Protein AF-A0A1X1BBV7-F1 (afdb_monomer)

Mean predicted aligned error: 4.96 Å

Structure (mmCIF, N/CA/C/O backbone):
data_AF-A0A1X1BBV7-F1
#
_entry.id   AF-A0A1X1BBV7-F1
#
loop_
_atom_site.group_PDB
_atom_site.id
_atom_site.type_symbol
_atom_site.label_atom_id
_atom_site.label_alt_id
_atom_site.label_comp_id
_atom_site.label_asym_id
_atom_site.label_entity_id
_atom_site.label_seq_id
_atom_site.pdbx_PDB_ins_code
_atom_site.Cartn_x
_atom_site.Cartn_y
_atom_site.Cartn_z
_atom_site.occupancy
_atom_site.B_iso_or_equiv
_atom_site.auth_seq_id
_atom_site.auth_comp_id
_atom_site.auth_asym_id
_atom_site.auth_atom_id
_atom_site.pdbx_PDB_model_num
ATOM 1 N N . MET A 1 1 ? -31.316 -3.819 10.725 1.00 51.84 1 MET A N 1
ATOM 2 C CA . MET A 1 1 ? -30.376 -4.204 11.799 1.00 51.84 1 MET A CA 1
ATOM 3 C C . MET A 1 1 ? -29.549 -2.971 12.119 1.00 51.84 1 MET A C 1
ATOM 5 O O . MET A 1 1 ? -29.104 -2.332 11.175 1.00 51.84 1 MET A O 1
ATOM 9 N N . SER A 1 2 ? -29.455 -2.563 13.385 1.00 73.12 2 SER A N 1
ATOM 10 C CA . SER A 1 2 ? -28.657 -1.401 13.797 1.00 73.12 2 SER A CA 1
ATOM 11 C C . SER A 1 2 ? -27.205 -1.825 13.987 1.00 73.12 2 SER A C 1
ATOM 13 O O . SER A 1 2 ? -26.949 -2.733 14.773 1.00 73.12 2 SER A O 1
ATOM 15 N N . THR A 1 3 ? -26.280 -1.178 13.285 1.00 85.62 3 THR A N 1
ATOM 16 C CA . THR A 1 3 ? -24.840 -1.365 13.480 1.00 85.62 3 THR A CA 1
ATOM 17 C C . THR A 1 3 ? -24.451 -0.946 14.896 1.00 85.62 3 THR A C 1
ATOM 19 O O . THR A 1 3 ? -24.786 0.161 15.322 1.00 85.62 3 THR A O 1
ATOM 22 N N . THR A 1 4 ? -23.766 -1.822 15.625 1.00 93.12 4 THR A N 1
ATOM 23 C CA . THR A 1 4 ? -23.232 -1.525 16.957 1.00 93.12 4 THR A CA 1
ATOM 24 C C . THR A 1 4 ? -21.840 -0.891 16.856 1.00 93.12 4 THR A C 1
ATOM 26 O O . THR A 1 4 ? -21.157 -1.056 15.842 1.00 93.12 4 THR A O 1
ATOM 29 N N . PRO A 1 5 ? -21.368 -0.184 17.895 1.00 91.69 5 PRO A N 1
ATOM 30 C CA . PRO A 1 5 ? -19.982 0.280 17.944 1.00 91.69 5 PRO A CA 1
ATOM 31 C C . PRO A 1 5 ? -18.956 -0.853 17.790 1.00 91.69 5 PRO A C 1
ATOM 33 O O . PRO A 1 5 ? -17.946 -0.670 17.115 1.00 91.69 5 PRO A O 1
ATOM 36 N N . ALA A 1 6 ? -19.245 -2.039 18.338 1.00 90.69 6 ALA A N 1
ATOM 37 C CA . ALA A 1 6 ? -18.406 -3.225 18.174 1.00 90.69 6 ALA A CA 1
ATOM 38 C C . ALA A 1 6 ? -18.308 -3.671 16.703 1.00 90.69 6 ALA A C 1
ATOM 40 O O . ALA A 1 6 ? -17.218 -3.990 16.231 1.00 90.69 6 ALA A O 1
ATOM 41 N N . ASP A 1 7 ? -19.415 -3.617 15.953 1.00 93.62 7 ASP A N 1
ATOM 42 C CA . ASP A 1 7 ? -19.408 -3.933 14.517 1.00 93.62 7 ASP A CA 1
ATOM 43 C C . ASP A 1 7 ? -18.544 -2.942 13.720 1.00 93.62 7 ASP A C 1
ATOM 45 O O . ASP A 1 7 ? -17.899 -3.322 12.742 1.00 93.62 7 ASP A O 1
ATOM 49 N N . LEU A 1 8 ? -18.531 -1.662 14.114 1.00 94.31 8 LEU A N 1
ATOM 50 C CA . LEU A 1 8 ? -17.697 -0.634 13.480 1.00 94.31 8 LEU A CA 1
ATOM 51 C C . LEU A 1 8 ? -16.210 -0.806 13.823 1.00 94.31 8 LEU A C 1
ATOM 53 O O . LEU A 1 8 ? -15.364 -0.643 12.944 1.00 94.31 8 LEU A O 1
ATOM 57 N N . ASP A 1 9 ? -15.881 -1.169 15.065 1.00 92.94 9 ASP A N 1
ATOM 58 C CA . ASP A 1 9 ? -14.501 -1.463 15.470 1.00 92.94 9 ASP A CA 1
ATOM 59 C C . ASP A 1 9 ? -13.940 -2.678 14.719 1.00 92.94 9 ASP A C 1
ATOM 61 O O . ASP A 1 9 ? -12.820 -2.644 14.206 1.00 92.94 9 ASP A O 1
ATOM 65 N N . GLN A 1 10 ? -14.758 -3.721 14.551 1.00 93.50 10 GLN A N 1
ATOM 66 C CA . GLN A 1 10 ? -14.389 -4.891 13.759 1.00 93.50 10 GLN A CA 1
ATOM 67 C C . GLN A 1 10 ? -14.161 -4.539 12.280 1.00 93.50 10 GLN A C 1
ATOM 69 O O . GLN 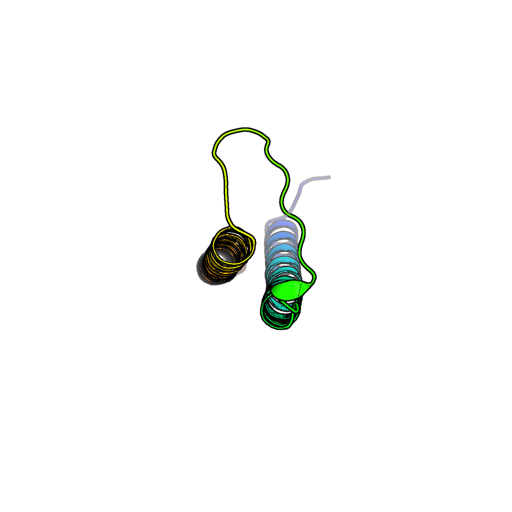A 1 10 ? -13.224 -5.050 11.663 1.00 93.50 10 GLN A O 1
ATOM 74 N N . GLN A 1 11 ? -14.975 -3.646 11.706 1.00 95.19 11 GLN A N 1
ATOM 75 C CA . GLN A 1 11 ? -14.750 -3.147 10.345 1.00 95.19 11 GLN A CA 1
ATOM 76 C C . GLN A 1 11 ? -13.420 -2.396 10.229 1.00 95.19 11 GLN A C 1
ATOM 78 O O . GLN A 1 11 ? -12.682 -2.610 9.267 1.00 95.19 11 GLN A O 1
ATOM 83 N N . LEU A 1 12 ? -13.073 -1.563 11.215 1.00 94.38 12 LEU A N 1
ATOM 84 C CA . LEU A 1 12 ? -11.783 -0.874 11.242 1.00 94.38 12 LEU A CA 1
ATOM 85 C C . LEU A 1 12 ? -10.612 -1.863 11.345 1.00 94.38 12 LEU A C 1
ATOM 87 O O . LEU A 1 12 ? -9.625 -1.713 10.626 1.00 94.38 12 LEU A O 1
ATOM 91 N N . ALA A 1 13 ? -10.732 -2.903 12.174 1.00 94.38 13 ALA A N 1
ATOM 92 C CA . ALA A 1 13 ? -9.726 -3.959 12.273 1.00 94.38 13 ALA A CA 1
ATOM 93 C C . ALA A 1 13 ? -9.505 -4.674 10.926 1.00 94.38 13 ALA A C 1
ATOM 95 O O . ALA A 1 13 ? -8.363 -4.871 10.513 1.00 94.38 13 ALA A O 1
ATOM 96 N N . ALA A 1 14 ? -10.586 -4.987 10.204 1.00 96.06 14 ALA A N 1
ATOM 97 C CA . ALA A 1 14 ? -10.508 -5.606 8.881 1.00 96.06 14 ALA A CA 1
ATOM 98 C C . ALA A 1 14 ? -9.837 -4.689 7.841 1.00 96.06 14 ALA A C 1
ATOM 100 O O . ALA A 1 14 ? -9.036 -5.151 7.029 1.00 96.06 14 ALA A O 1
ATOM 101 N N . ILE A 1 15 ? -10.112 -3.381 7.880 1.00 96.12 15 ILE A N 1
ATOM 102 C CA . ILE A 1 15 ? -9.440 -2.402 7.009 1.00 96.12 15 ILE A CA 1
ATOM 103 C C . ILE A 1 15 ? -7.929 -2.385 7.280 1.00 96.12 15 ILE A C 1
ATOM 105 O O . ILE A 1 15 ? -7.138 -2.354 6.339 1.00 96.12 15 ILE A O 1
ATOM 109 N N . ARG A 1 16 ? -7.504 -2.447 8.546 1.00 95.38 16 ARG A N 1
ATOM 110 C CA . ARG A 1 16 ? -6.075 -2.483 8.909 1.00 95.38 16 ARG A CA 1
ATOM 111 C C . ARG A 1 16 ? -5.364 -3.740 8.420 1.00 95.38 16 ARG A C 1
ATOM 113 O O . ARG A 1 16 ? -4.232 -3.668 7.938 1.00 95.38 16 ARG A O 1
ATOM 120 N N . GLU A 1 17 ? -6.032 -4.885 8.506 1.00 96.50 17 GLU A N 1
ATOM 121 C CA . GLU A 1 17 ? -5.519 -6.133 7.941 1.00 96.50 17 GLU A CA 1
ATOM 122 C C . GLU A 1 17 ? -5.319 -6.000 6.424 1.00 96.50 17 GLU A C 1
ATOM 124 O O . GLU A 1 17 ? -4.236 -6.286 5.913 1.00 96.50 17 GLU A O 1
ATOM 129 N N . GLN A 1 18 ? -6.301 -5.441 5.713 1.00 96.81 18 GLN A N 1
ATOM 130 C CA . GLN A 1 18 ? -6.189 -5.183 4.275 1.00 96.81 18 GLN A CA 1
ATOM 131 C C . GLN A 1 18 ? -5.055 -4.207 3.937 1.00 96.81 18 GLN A C 1
ATOM 133 O O . GLN A 1 18 ? -4.303 -4.458 2.998 1.00 96.81 18 GLN A O 1
ATOM 138 N N . LEU A 1 19 ? -4.881 -3.124 4.703 1.00 96.19 19 LEU A N 1
ATOM 139 C CA . LEU A 1 19 ? -3.763 -2.188 4.517 1.00 96.19 19 LEU A CA 1
ATOM 140 C C . LEU A 1 19 ? -2.409 -2.890 4.664 1.00 96.19 19 LEU A C 1
ATOM 142 O O . LEU A 1 19 ? -1.493 -2.642 3.877 1.00 96.19 19 LEU A O 1
ATOM 146 N N . THR A 1 20 ? -2.295 -3.797 5.635 1.00 95.25 20 THR A N 1
ATOM 147 C CA . THR A 1 20 ? -1.081 -4.590 5.854 1.00 95.25 20 THR A CA 1
ATOM 148 C C . THR A 1 20 ? -0.789 -5.501 4.664 1.00 95.25 20 THR A C 1
ATOM 150 O O . THR A 1 20 ? 0.341 -5.516 4.169 1.00 95.25 20 THR A O 1
ATOM 153 N N . GLU A 1 21 ? -1.794 -6.220 4.167 1.00 97.50 21 GLU A N 1
ATOM 154 C CA . GLU A 1 21 ? -1.641 -7.118 3.019 1.00 97.50 21 GLU A CA 1
ATOM 155 C C . GLU A 1 21 ? -1.304 -6.356 1.731 1.00 97.50 21 GLU A C 1
ATOM 157 O O . GLU A 1 21 ? -0.357 -6.711 1.026 1.00 97.50 21 GLU A O 1
ATOM 162 N N . VAL A 1 22 ? -1.988 -5.240 1.462 1.00 97.94 22 VAL A N 1
ATOM 163 C CA . VAL A 1 22 ? -1.687 -4.379 0.306 1.00 97.94 22 VAL A CA 1
ATOM 164 C C . VAL A 1 22 ? -0.267 -3.821 0.400 1.00 97.94 22 VAL A C 1
ATOM 166 O O . VAL A 1 22 ? 0.448 -3.789 -0.602 1.00 97.94 22 VAL A O 1
ATOM 169 N N . ARG A 1 23 ? 0.190 -3.429 1.595 1.00 97.62 23 ARG A N 1
ATOM 170 C CA . ARG A 1 23 ? 1.559 -2.936 1.793 1.00 97.62 23 ARG A CA 1
ATOM 171 C C . ARG A 1 23 ? 2.602 -4.016 1.520 1.00 97.62 23 ARG A C 1
ATOM 173 O O . ARG A 1 23 ? 3.617 -3.718 0.894 1.00 97.62 23 ARG A O 1
ATOM 180 N N . ARG A 1 24 ? 2.366 -5.259 1.953 1.00 97.81 24 ARG A N 1
ATOM 181 C CA . ARG A 1 24 ? 3.251 -6.398 1.646 1.00 97.81 24 ARG A CA 1
ATOM 182 C C . ARG A 1 24 ? 3.335 -6.633 0.141 1.00 97.81 24 ARG A C 1
ATOM 184 O O . ARG A 1 24 ? 4.439 -6.647 -0.400 1.00 97.81 24 ARG A O 1
ATOM 191 N N . ALA A 1 25 ? 2.187 -6.699 -0.533 1.00 98.12 25 ALA A N 1
ATOM 192 C CA . ALA A 1 25 ? 2.124 -6.861 -1.983 1.00 98.12 25 ALA A CA 1
ATOM 193 C C . ALA A 1 25 ? 2.835 -5.715 -2.729 1.00 98.12 25 ALA A C 1
ATOM 195 O O . ALA A 1 25 ? 3.566 -5.954 -3.687 1.00 98.12 25 ALA A O 1
ATOM 196 N N . ALA A 1 26 ? 2.691 -4.468 -2.267 1.00 97.81 26 ALA A N 1
ATOM 197 C CA . ALA A 1 26 ? 3.368 -3.313 -2.856 1.00 97.81 26 ALA A C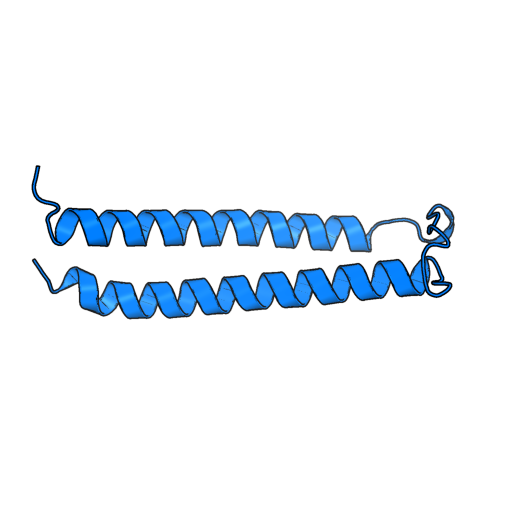A 1
ATOM 198 C C . ALA A 1 26 ? 4.899 -3.366 -2.689 1.00 97.81 26 ALA A C 1
ATOM 200 O O . ALA A 1 26 ? 5.632 -2.994 -3.607 1.00 97.81 26 ALA A O 1
ATOM 201 N N . ILE A 1 27 ? 5.398 -3.853 -1.547 1.00 98.25 27 ILE A N 1
ATOM 202 C CA . ILE A 1 27 ? 6.838 -4.050 -1.310 1.00 98.25 27 ILE A CA 1
ATOM 203 C C . ILE A 1 27 ? 7.403 -5.114 -2.256 1.00 98.25 27 ILE A C 1
ATOM 205 O O . ILE A 1 27 ? 8.477 -4.919 -2.831 1.00 98.25 27 ILE A O 1
ATOM 209 N N . GLU A 1 28 ? 6.691 -6.227 -2.430 1.00 98.00 28 GLU A N 1
ATOM 210 C CA . GLU A 1 28 ? 7.075 -7.278 -3.378 1.00 98.00 28 GLU A CA 1
ATOM 211 C C . GLU A 1 28 ? 7.089 -6.744 -4.813 1.00 98.00 28 GLU A C 1
ATOM 213 O O . GLU A 1 28 ? 8.089 -6.896 -5.514 1.00 98.00 28 GLU A O 1
ATOM 218 N N . LEU A 1 29 ? 6.051 -6.001 -5.201 1.00 97.69 29 LEU A N 1
ATOM 219 C CA . LEU A 1 29 ? 5.965 -5.358 -6.507 1.00 97.69 29 LEU A CA 1
ATOM 220 C C . LEU A 1 29 ? 7.134 -4.388 -6.754 1.00 97.69 29 LEU A C 1
ATOM 222 O O . LEU A 1 29 ? 7.789 -4.466 -7.791 1.00 97.69 29 LEU A O 1
ATOM 226 N N . SER A 1 30 ? 7.451 -3.516 -5.790 1.00 97.56 30 SER A N 1
ATOM 227 C CA . SER A 1 30 ? 8.606 -2.601 -5.858 1.00 97.56 30 SER A CA 1
ATOM 228 C C . SER A 1 30 ? 9.922 -3.359 -6.045 1.00 97.56 30 SER A C 1
ATOM 230 O O . SER A 1 30 ? 10.765 -2.989 -6.869 1.00 97.56 30 SER A O 1
ATOM 232 N N . ARG A 1 31 ? 10.093 -4.477 -5.332 1.00 97.50 31 ARG A N 1
ATOM 233 C CA . ARG A 1 31 ? 11.270 -5.339 -5.467 1.00 97.50 31 ARG A CA 1
ATOM 234 C C . ARG A 1 31 ? 11.382 -5.948 -6.863 1.00 97.50 31 ARG A C 1
ATOM 236 O O . ARG A 1 31 ? 12.494 -6.037 -7.382 1.00 97.50 31 ARG A O 1
ATOM 243 N N . ASP A 1 32 ? 10.270 -6.359 -7.454 1.00 97.81 32 ASP A N 1
ATOM 244 C CA . ASP A 1 32 ? 10.257 -6.973 -8.778 1.00 97.81 32 ASP A CA 1
ATOM 245 C C . ASP A 1 32 ? 10.499 -5.952 -9.892 1.00 97.81 32 ASP A C 1
ATOM 247 O O . ASP A 1 32 ? 11.314 -6.218 -10.776 1.00 97.81 32 ASP A O 1
ATOM 251 N N . TYR A 1 33 ? 9.937 -4.741 -9.792 1.00 95.81 33 TYR A N 1
ATOM 252 C CA . TYR A 1 33 ? 10.271 -3.642 -10.706 1.00 95.81 33 TYR A CA 1
ATOM 253 C C . TYR A 1 33 ? 11.769 -3.328 -10.694 1.00 95.81 33 TYR A C 1
ATOM 255 O O . TYR A 1 33 ? 12.401 -3.271 -11.748 1.00 95.81 33 TYR A O 1
ATOM 263 N N . ARG A 1 34 ? 12.385 -3.220 -9.513 1.00 95.69 34 ARG A N 1
ATOM 264 C CA . ARG A 1 34 ? 13.828 -2.935 -9.383 1.00 95.69 34 ARG A CA 1
ATOM 265 C C . ARG A 1 34 ? 14.741 -4.014 -9.975 1.00 95.69 34 ARG A C 1
ATOM 267 O O . ARG A 1 34 ? 15.926 -3.761 -10.174 1.00 95.69 34 ARG A O 1
ATOM 274 N N . ARG A 1 35 ? 14.221 -5.214 -10.242 1.00 96.75 35 ARG A N 1
ATOM 275 C CA . ARG A 1 35 ? 14.962 -6.320 -10.871 1.00 96.75 35 ARG A CA 1
ATOM 276 C C . ARG A 1 35 ? 14.826 -6.354 -12.389 1.00 96.75 35 ARG A C 1
ATOM 278 O O . ARG A 1 35 ? 15.497 -7.171 -13.020 1.00 96.75 35 ARG A O 1
ATOM 285 N N . LEU A 1 36 ? 13.967 -5.520 -12.974 1.00 95.94 36 LEU A N 1
ATOM 286 C CA . LEU A 1 36 ? 13.739 -5.537 -14.411 1.00 95.94 36 LEU A CA 1
ATOM 287 C C . LEU A 1 36 ? 15.017 -5.154 -15.179 1.00 95.94 36 LEU A C 1
ATOM 289 O O . LEU A 1 36 ? 15.651 -4.139 -14.875 1.00 95.94 36 LEU A O 1
ATOM 293 N N . PRO A 1 37 ? 15.409 -5.936 -16.200 1.00 92.75 37 PRO A N 1
ATOM 294 C CA . PRO A 1 37 ? 16.574 -5.621 -17.013 1.00 92.75 37 PRO A CA 1
ATOM 295 C C . PRO A 1 37 ? 16.264 -4.439 -17.940 1.00 92.75 37 PRO A C 1
ATOM 297 O O . PRO A 1 37 ? 15.602 -4.610 -18.960 1.00 92.75 37 PRO A O 1
ATOM 300 N N . ILE A 1 38 ? 16.791 -3.249 -17.621 1.00 89.88 38 ILE A N 1
ATOM 301 C CA . ILE A 1 38 ? 16.529 -1.989 -18.354 1.00 89.88 38 ILE A CA 1
ATOM 302 C C . ILE A 1 38 ? 16.711 -2.139 -19.872 1.00 89.88 38 ILE A C 1
ATOM 304 O O . ILE A 1 38 ? 15.915 -1.612 -20.641 1.00 89.88 38 ILE A O 1
ATOM 308 N N . GLY A 1 39 ? 17.722 -2.894 -20.316 1.00 86.81 39 GLY A N 1
ATOM 309 C CA . GLY A 1 39 ? 17.997 -3.113 -21.741 1.00 86.81 39 GLY A CA 1
ATOM 310 C C . GLY A 1 39 ? 16.933 -3.918 -22.502 1.00 86.81 39 GLY A C 1
ATOM 311 O O . GLY A 1 39 ? 17.008 -3.999 -23.722 1.00 86.81 39 GLY A O 1
ATOM 312 N N . GLN A 1 40 ? 15.964 -4.518 -21.806 1.00 90.19 40 GLN A N 1
ATOM 313 C CA . GLN A 1 40 ? 14.840 -5.254 -22.398 1.00 90.19 40 GLN A CA 1
ATOM 314 C C . GLN A 1 40 ? 13.518 -4.482 -22.288 1.00 90.19 40 GLN A C 1
ATOM 316 O O . GLN A 1 40 ? 12.482 -4.969 -22.737 1.00 90.19 40 GLN A O 1
ATOM 321 N N . LEU A 1 41 ? 13.535 -3.299 -21.672 1.00 88.50 41 LEU A N 1
ATOM 322 C CA . LEU A 1 41 ? 12.340 -2.499 -21.464 1.00 88.50 41 LEU A CA 1
ATOM 323 C C . LEU A 1 41 ? 12.051 -1.644 -22.698 1.00 88.50 41 LEU A C 1
ATOM 325 O O . LEU A 1 41 ? 12.878 -0.842 -23.132 1.00 88.50 41 LEU A O 1
ATOM 329 N N . GLY A 1 42 ? 10.844 -1.803 -23.232 1.00 85.69 42 GLY A N 1
ATOM 330 C CA . GLY A 1 42 ? 10.233 -0.834 -24.129 1.00 85.69 42 GLY A CA 1
ATOM 331 C C . GLY A 1 42 ? 9.457 0.200 -23.321 1.00 85.69 42 GLY A C 1
ATOM 332 O O . GLY A 1 42 ? 8.865 -0.121 -22.293 1.00 85.69 42 GLY A O 1
ATOM 333 N N . VAL A 1 43 ? 9.452 1.434 -23.801 1.00 85.12 43 VAL A N 1
ATOM 334 C CA . VAL A 1 43 ? 8.571 2.503 -23.323 1.00 85.12 43 VAL A CA 1
ATOM 335 C C . VAL A 1 43 ? 7.759 2.981 -24.511 1.00 85.12 43 VAL A C 1
ATOM 337 O O . VAL A 1 43 ? 8.274 3.022 -25.632 1.00 85.12 43 VAL A O 1
ATOM 340 N N . ASP A 1 44 ? 6.481 3.267 -24.289 1.00 82.94 44 ASP A N 1
ATOM 341 C CA . ASP A 1 44 ? 5.680 3.895 -25.329 1.00 82.94 44 ASP A CA 1
ATOM 342 C C . ASP A 1 44 ? 6.149 5.341 -25.568 1.00 82.94 44 ASP A C 1
ATOM 344 O O . ASP A 1 44 ? 6.958 5.901 -24.826 1.00 82.94 44 ASP A O 1
ATOM 348 N N . THR A 1 45 ? 5.683 5.923 -26.668 1.00 75.56 45 THR A N 1
ATOM 349 C CA . THR A 1 45 ? 5.986 7.307 -27.043 1.00 75.56 45 THR A CA 1
ATOM 350 C C . THR A 1 45 ? 4.767 8.212 -26.865 1.00 75.56 45 THR A C 1
ATOM 352 O O . THR A 1 45 ? 4.628 9.195 -27.595 1.00 75.56 45 THR 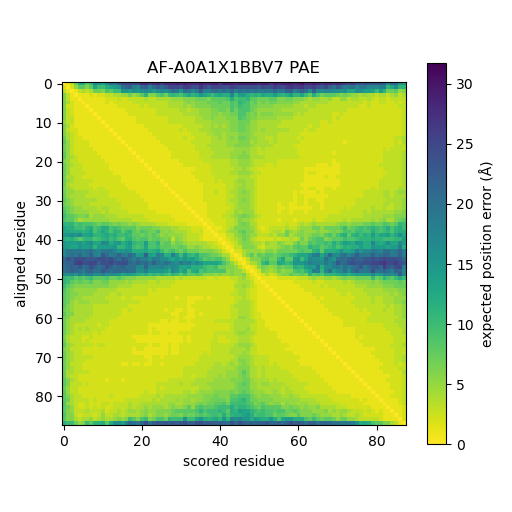A O 1
ATOM 355 N N . LEU A 1 46 ? 3.820 7.847 -25.993 1.00 77.44 46 LEU A N 1
ATOM 356 C CA . LEU A 1 46 ? 2.630 8.656 -25.750 1.00 77.44 46 LEU A CA 1
ATOM 357 C C . LEU A 1 46 ? 2.978 9.796 -24.788 1.00 77.44 46 LEU A C 1
ATOM 359 O O . LEU A 1 46 ? 3.382 9.572 -23.652 1.00 77.44 46 LEU A O 1
ATOM 363 N N . GLY A 1 47 ? 2.782 11.035 -25.239 1.00 74.38 47 GLY A N 1
ATOM 364 C CA . GLY A 1 47 ? 3.167 12.221 -24.474 1.00 74.38 47 GLY A CA 1
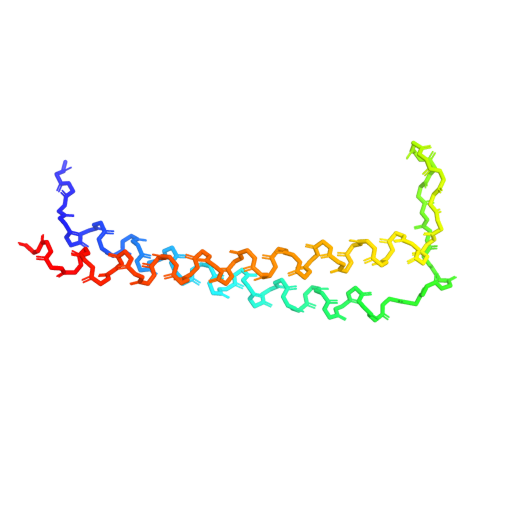ATOM 365 C C . GLY A 1 47 ? 4.649 12.550 -24.645 1.00 74.38 47 GLY A C 1
ATOM 366 O O . GLY A 1 47 ? 5.141 12.600 -25.774 1.00 74.38 47 GLY A O 1
ATOM 367 N N . ASP A 1 48 ? 5.344 12.810 -23.538 1.00 72.75 48 ASP A N 1
ATOM 368 C CA . ASP A 1 48 ? 6.759 13.179 -23.562 1.00 72.75 48 ASP A CA 1
ATOM 369 C C . ASP A 1 48 ? 7.659 11.939 -23.691 1.00 72.75 48 ASP A C 1
ATOM 371 O O . ASP A 1 48 ? 7.459 10.959 -22.968 1.00 72.75 48 ASP A O 1
ATOM 375 N N . PRO A 1 49 ? 8.684 11.963 -24.566 1.00 75.69 49 PRO A N 1
ATOM 376 C CA . PRO A 1 49 ? 9.620 10.856 -24.692 1.00 75.69 49 PRO A CA 1
ATOM 377 C C . PRO A 1 49 ? 10.317 10.561 -23.361 1.00 75.69 49 PRO A C 1
ATOM 379 O O . PRO A 1 49 ? 11.094 11.370 -22.851 1.00 75.69 49 PRO A O 1
ATOM 382 N N . LEU A 1 50 ? 10.078 9.368 -22.823 1.00 85.44 50 LEU A N 1
ATOM 383 C CA . LEU A 1 50 ? 10.787 8.841 -21.664 1.00 85.44 50 LEU A CA 1
ATOM 384 C C . LEU A 1 50 ? 11.824 7.823 -22.122 1.00 85.44 50 LEU A C 1
ATOM 386 O O . LEU A 1 50 ? 11.631 7.110 -23.101 1.00 85.44 50 LEU A O 1
ATOM 390 N N . THR A 1 51 ? 12.938 7.730 -21.401 1.00 90.31 51 THR A N 1
ATOM 391 C CA . THR A 1 51 ? 13.825 6.573 -21.540 1.00 90.31 51 THR A CA 1
ATOM 392 C C . THR A 1 51 ? 13.318 5.445 -20.638 1.00 90.31 51 THR A C 1
ATOM 394 O O . THR A 1 51 ? 12.730 5.722 -19.587 1.00 90.31 51 THR A O 1
ATOM 397 N N . PRO A 1 52 ? 13.603 4.171 -20.960 1.00 91.44 52 PRO A N 1
ATOM 398 C CA . PRO A 1 52 ? 13.255 3.062 -20.074 1.00 91.44 52 PRO A CA 1
ATOM 399 C C . PRO A 1 52 ? 13.830 3.191 -18.661 1.00 91.44 52 PRO A C 1
ATOM 401 O O . PRO A 1 52 ? 13.183 2.802 -17.694 1.00 91.44 52 PRO A O 1
ATOM 404 N N . SER A 1 53 ? 15.017 3.789 -18.520 1.00 91.88 53 SER A N 1
ATOM 405 C CA . SER A 1 53 ? 15.618 4.064 -17.213 1.00 91.88 53 SER A CA 1
ATOM 406 C C . SER A 1 53 ? 14.828 5.091 -16.400 1.00 91.88 53 SER A C 1
ATOM 408 O O . SER A 1 53 ? 14.605 4.872 -15.213 1.00 91.88 53 SER A O 1
ATOM 410 N N . VAL A 1 54 ? 14.377 6.186 -17.022 1.00 92.75 54 VAL A N 1
ATOM 411 C CA . VAL A 1 54 ? 13.585 7.221 -16.340 1.00 92.75 54 VAL A CA 1
ATOM 412 C C . VAL A 1 54 ? 12.198 6.684 -15.996 1.00 92.75 54 VAL A C 1
ATOM 414 O O . VAL A 1 54 ? 11.744 6.864 -14.871 1.00 92.75 54 VAL A O 1
ATOM 417 N N . ALA A 1 55 ? 11.550 5.966 -16.917 1.00 93.19 55 ALA A N 1
ATOM 418 C CA . ALA A 1 55 ? 10.252 5.347 -16.658 1.00 93.19 55 ALA A CA 1
ATOM 419 C C . ALA A 1 55 ? 10.321 4.349 -15.490 1.00 93.19 55 ALA A C 1
ATOM 421 O O . ALA A 1 55 ? 9.480 4.392 -14.592 1.00 93.19 55 ALA A O 1
ATOM 422 N N . LEU A 1 56 ? 11.354 3.498 -15.457 1.00 95.00 56 LEU A N 1
ATOM 423 C CA . LEU A 1 56 ? 11.553 2.551 -14.362 1.00 95.00 56 LEU A CA 1
ATOM 424 C C . LEU A 1 56 ? 11.846 3.253 -13.029 1.00 95.00 56 LEU A C 1
ATOM 426 O O . LEU A 1 56 ? 11.294 2.852 -12.006 1.00 95.00 56 LEU A O 1
ATOM 430 N N . SER A 1 57 ? 12.680 4.299 -13.039 1.00 94.75 57 SER A N 1
ATOM 431 C CA . SER A 1 57 ? 12.965 5.105 -11.844 1.00 94.75 57 SER A CA 1
ATOM 432 C C . SER A 1 57 ? 11.684 5.717 -11.284 1.00 94.75 57 SER A C 1
ATOM 434 O O . SER A 1 57 ? 11.359 5.490 -1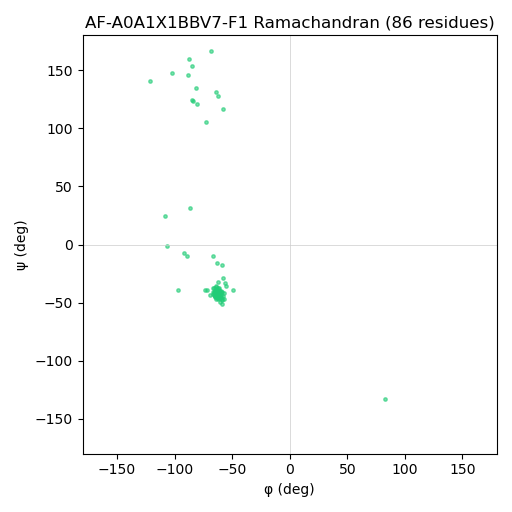0.124 1.00 94.75 57 SER A O 1
ATOM 436 N N . ASN A 1 58 ? 10.899 6.390 -12.129 1.00 94.62 58 ASN A N 1
ATOM 437 C CA . ASN A 1 58 ? 9.651 7.032 -11.721 1.00 94.62 58 ASN A CA 1
ATOM 438 C C . ASN A 1 58 ? 8.623 6.018 -11.197 1.00 94.62 58 ASN A C 1
ATOM 440 O O . ASN A 1 58 ? 7.903 6.305 -10.242 1.00 94.62 58 ASN A O 1
ATOM 444 N N . ALA A 1 59 ? 8.553 4.823 -11.796 1.00 95.19 59 ALA A N 1
ATOM 445 C CA . ALA A 1 59 ? 7.704 3.746 -11.297 1.00 95.19 59 ALA A CA 1
ATOM 446 C C . ALA A 1 59 ? 8.137 3.284 -9.895 1.00 95.19 59 ALA A C 1
ATOM 448 O O . ALA A 1 59 ? 7.290 3.096 -9.023 1.00 95.19 59 ALA A O 1
ATOM 449 N N . CYS A 1 60 ? 9.445 3.142 -9.656 1.00 96.88 60 CYS A N 1
ATOM 450 C CA . CYS A 1 60 ? 9.976 2.785 -8.339 1.00 96.88 60 CYS A CA 1
ATOM 451 C C . CYS A 1 60 ? 9.694 3.876 -7.298 1.00 96.88 60 CYS A C 1
ATOM 453 O O . CYS A 1 60 ? 9.216 3.553 -6.213 1.00 96.88 60 CYS A O 1
ATOM 455 N N . ASP A 1 61 ? 9.915 5.145 -7.644 1.00 97.69 61 ASP A N 1
ATOM 456 C CA . ASP A 1 61 ? 9.642 6.285 -6.761 1.00 97.69 61 ASP A CA 1
ATOM 457 C C . ASP A 1 61 ? 8.146 6.373 -6.413 1.00 97.69 61 ASP A C 1
ATOM 459 O O . ASP A 1 61 ? 7.771 6.579 -5.256 1.00 97.69 61 ASP A O 1
ATOM 463 N N . GLY A 1 62 ? 7.271 6.147 -7.398 1.00 98.00 62 GLY A N 1
ATOM 464 C CA . GLY A 1 62 ? 5.825 6.076 -7.189 1.00 98.00 62 GLY A CA 1
ATOM 465 C C . GLY A 1 62 ? 5.415 4.934 -6.256 1.00 98.00 62 GLY A C 1
ATOM 466 O O . GLY A 1 62 ? 4.576 5.130 -5.375 1.00 98.00 62 GLY A O 1
ATOM 467 N N . LEU A 1 63 ? 6.032 3.755 -6.398 1.00 98.25 63 LEU A N 1
ATOM 468 C CA . LEU A 1 63 ? 5.795 2.616 -5.507 1.00 98.25 63 LEU A CA 1
ATOM 469 C C . LEU A 1 63 ? 6.294 2.886 -4.084 1.00 98.25 63 LEU A C 1
ATOM 471 O O . LEU A 1 63 ? 5.589 2.559 -3.132 1.00 98.25 63 LEU A O 1
ATOM 475 N N . ASP A 1 64 ? 7.456 3.518 -3.918 1.00 97.94 64 ASP A N 1
ATOM 476 C CA . ASP A 1 64 ? 7.961 3.911 -2.599 1.00 97.94 64 ASP A CA 1
ATOM 477 C C . ASP A 1 64 ? 7.027 4.929 -1.924 1.00 97.94 64 ASP A C 1
ATOM 479 O O . ASP A 1 64 ? 6.695 4.784 -0.743 1.00 97.94 64 ASP A O 1
ATOM 483 N N . GLY A 1 65 ? 6.529 5.910 -2.685 1.00 98.25 65 GLY A N 1
ATOM 484 C CA . GLY A 1 65 ? 5.520 6.861 -2.216 1.00 98.25 65 GLY A CA 1
ATOM 485 C C . GLY A 1 65 ? 4.217 6.177 -1.791 1.00 98.25 65 GLY A C 1
ATOM 486 O O . GLY A 1 65 ? 3.683 6.470 -0.719 1.00 98.25 65 GLY A O 1
ATOM 487 N N . PHE A 1 66 ? 3.732 5.216 -2.580 1.00 98.25 66 PHE A N 1
ATOM 488 C CA . PHE A 1 66 ? 2.543 4.428 -2.252 1.00 98.25 66 PHE A CA 1
ATOM 489 C C . PHE A 1 66 ? 2.731 3.585 -0.980 1.00 98.25 66 PHE A C 1
ATOM 491 O O . PHE A 1 66 ? 1.879 3.614 -0.093 1.00 98.25 66 PHE A O 1
ATOM 498 N N . ILE A 1 67 ? 3.869 2.896 -0.837 1.00 98.31 67 ILE A N 1
ATOM 499 C CA . ILE A 1 67 ? 4.216 2.126 0.370 1.00 98.31 67 ILE A CA 1
ATOM 500 C C . ILE A 1 67 ? 4.259 3.035 1.606 1.00 98.31 67 ILE A C 1
ATOM 502 O O . ILE A 1 67 ? 3.778 2.644 2.674 1.00 98.31 67 ILE A O 1
ATOM 506 N N . GLY A 1 68 ? 4.813 4.243 1.469 1.00 97.81 68 GLY A N 1
ATOM 507 C CA . GLY A 1 68 ? 4.819 5.253 2.526 1.00 97.81 68 GLY A CA 1
ATOM 508 C C . GLY A 1 68 ? 3.410 5.703 2.916 1.00 97.81 68 GLY A C 1
ATOM 509 O O . GLY A 1 68 ? 3.082 5.739 4.101 1.00 97.81 68 GLY A O 1
ATOM 510 N N . ALA A 1 69 ? 2.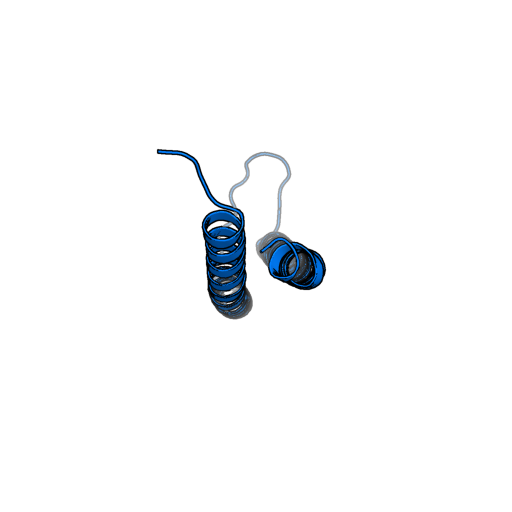546 5.974 1.935 1.00 98.31 69 ALA A N 1
ATOM 511 C CA . ALA A 1 69 ? 1.156 6.357 2.180 1.00 98.31 69 ALA A CA 1
ATOM 512 C C . ALA A 1 69 ? 0.360 5.2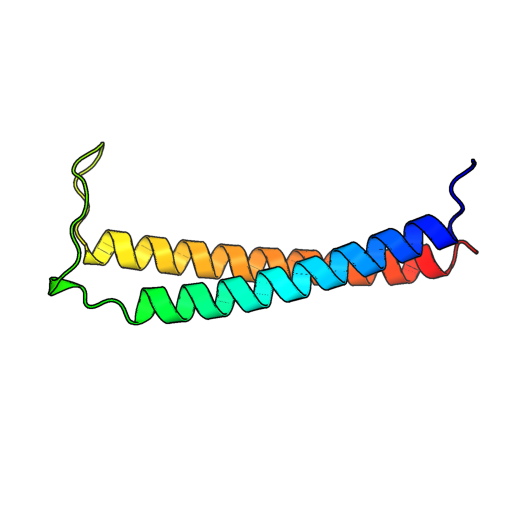57 2.904 1.00 98.31 69 ALA A C 1
ATOM 514 O O . ALA A 1 69 ? -0.408 5.559 3.817 1.00 98.31 69 ALA A O 1
ATOM 515 N N . LEU A 1 70 ? 0.577 3.984 2.556 1.00 97.75 70 LEU A N 1
ATOM 516 C CA . LEU A 1 70 ? -0.043 2.851 3.252 1.00 97.75 70 LEU A CA 1
ATOM 517 C C . LEU A 1 70 ? 0.408 2.746 4.713 1.00 97.75 70 LEU A C 1
ATOM 519 O O . LEU A 1 70 ? -0.408 2.439 5.578 1.00 97.75 70 LEU A O 1
ATOM 523 N N . ALA A 1 71 ? 1.685 3.017 4.997 1.00 96.38 71 ALA A N 1
ATOM 524 C CA . ALA A 1 71 ? 2.185 3.042 6.371 1.00 96.38 71 ALA A CA 1
ATOM 525 C C . ALA A 1 71 ? 1.513 4.156 7.191 1.00 96.38 71 ALA A C 1
ATOM 527 O O . ALA A 1 71 ? 1.015 3.895 8.281 1.00 96.38 71 ALA A O 1
ATOM 528 N N . LEU A 1 72 ? 1.404 5.365 6.628 1.00 97.69 72 LEU A N 1
ATOM 529 C CA . LEU A 1 72 ? 0.698 6.478 7.276 1.00 97.69 72 LEU A CA 1
ATOM 530 C C . LEU A 1 72 ? -0.790 6.169 7.510 1.00 97.69 72 LEU A C 1
ATOM 532 O O . LEU A 1 72 ? -1.350 6.565 8.532 1.00 97.69 72 LEU A O 1
ATOM 536 N N . ALA A 1 73 ? -1.433 5.465 6.575 1.00 97.44 73 ALA A N 1
ATOM 537 C CA . ALA A 1 73 ? -2.825 5.052 6.713 1.00 97.44 73 ALA A CA 1
ATOM 538 C C . ALA A 1 73 ? -3.022 4.030 7.848 1.00 97.44 73 ALA A C 1
ATOM 540 O O . ALA A 1 73 ? -3.968 4.178 8.622 1.00 97.44 73 ALA A O 1
ATOM 541 N N . ASP A 1 74 ? -2.139 3.031 7.984 1.00 95.75 74 ASP A N 1
ATOM 542 C CA . ASP A 1 74 ? -2.202 2.075 9.102 1.00 95.75 74 ASP A CA 1
ATOM 543 C C . ASP A 1 74 ? -1.931 2.755 10.451 1.00 95.75 74 ASP A C 1
ATOM 545 O O . ASP A 1 74 ? -2.662 2.512 11.413 1.00 95.75 74 ASP A O 1
ATOM 549 N N . ASP A 1 75 ? -0.968 3.680 10.515 1.00 96.12 75 ASP A N 1
ATOM 550 C CA . ASP A 1 75 ? -0.702 4.469 11.724 1.00 96.12 75 ASP A CA 1
ATOM 551 C C . ASP A 1 75 ? -1.945 5.272 12.148 1.00 96.12 75 ASP A C 1
ATOM 553 O O . ASP A 1 75 ? -2.365 5.232 13.310 1.00 96.12 75 ASP A O 1
ATOM 557 N N . ALA A 1 76 ? -2.591 5.958 11.200 1.00 96.75 76 ALA A N 1
ATOM 558 C CA . ALA A 1 76 ? -3.822 6.703 11.457 1.00 96.75 76 ALA A CA 1
ATOM 559 C C . ALA A 1 76 ? -4.978 5.784 11.893 1.00 96.75 76 ALA A C 1
ATOM 561 O O . ALA A 1 76 ? -5.715 6.113 12.828 1.00 96.75 76 ALA A O 1
ATOM 562 N N . ALA A 1 77 ? -5.120 4.615 11.263 1.00 94.31 77 ALA A N 1
ATOM 563 C CA . ALA A 1 77 ? -6.133 3.627 11.620 1.00 94.31 77 ALA A CA 1
ATOM 564 C C . ALA A 1 77 ? -5.890 3.024 13.016 1.00 94.31 77 ALA A C 1
ATOM 566 O O . ALA A 1 77 ? -6.840 2.829 13.773 1.00 94.31 77 ALA A O 1
ATOM 567 N N . SER A 1 78 ? -4.632 2.796 13.399 1.00 94.69 78 SER A N 1
ATOM 568 C CA . SER A 1 78 ? -4.234 2.356 14.743 1.00 94.69 78 SER A CA 1
ATOM 569 C C . SER A 1 78 ? -4.611 3.383 15.819 1.00 94.69 78 SER A C 1
ATOM 571 O O . SER A 1 78 ? -5.182 3.040 16.862 1.00 94.69 78 SER A O 1
ATOM 573 N N . ILE A 1 79 ? -4.369 4.670 15.544 1.00 95.75 79 ILE A N 1
ATOM 574 C CA . ILE A 1 79 ? -4.781 5.765 16.431 1.00 95.75 79 ILE A CA 1
ATOM 575 C C . ILE A 1 79 ? -6.305 5.798 16.558 1.00 95.75 79 ILE A C 1
ATOM 577 O O . ILE A 1 79 ? -6.817 5.869 17.674 1.00 95.75 79 ILE A O 1
ATOM 581 N N . ALA A 1 80 ? -7.040 5.707 15.446 1.00 93.69 80 ALA A N 1
ATOM 582 C CA . ALA A 1 80 ? -8.500 5.661 15.475 1.00 93.69 80 ALA A CA 1
ATOM 583 C C . ALA A 1 80 ? -9.010 4.475 16.313 1.00 93.69 80 ALA A C 1
ATOM 585 O O . ALA A 1 80 ? -9.866 4.666 17.180 1.00 93.69 80 ALA A O 1
ATOM 586 N N . GLN A 1 81 ? -8.412 3.291 16.140 1.00 93.06 81 GLN A N 1
ATOM 587 C CA .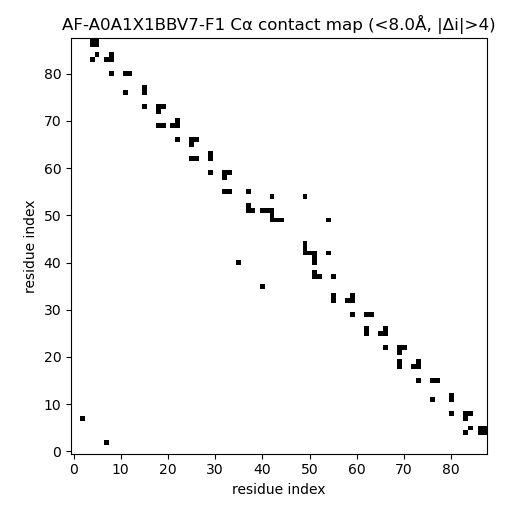 GLN A 1 81 ? -8.808 2.080 16.858 1.00 93.06 81 GLN A CA 1
ATOM 588 C C . GLN A 1 81 ? -8.636 2.201 18.380 1.00 93.06 81 GLN A C 1
ATOM 590 O O . GLN A 1 81 ? -9.440 1.696 19.166 1.00 93.06 81 GLN A O 1
ATOM 595 N N . THR A 1 82 ? -7.630 2.959 18.822 1.00 93.81 82 THR A N 1
ATOM 596 C CA . THR A 1 82 ? -7.417 3.269 20.247 1.00 93.81 82 THR A CA 1
ATOM 597 C C . THR A 1 82 ? -8.624 3.972 20.885 1.00 93.81 82 THR A C 1
ATOM 599 O O . THR A 1 82 ? -8.859 3.831 22.089 1.00 93.81 82 THR A O 1
ATOM 602 N N . TYR A 1 83 ? -9.399 4.725 20.100 1.00 93.31 83 TYR A N 1
ATOM 603 C CA . TYR A 1 83 ? -10.590 5.428 20.573 1.00 93.31 83 TYR A CA 1
ATOM 604 C C . TYR A 1 83 ? -11.879 4.652 20.299 1.00 93.31 83 TYR A C 1
ATOM 606 O O . TYR A 1 83 ? -12.747 4.630 21.170 1.00 93.31 83 TYR A O 1
ATOM 614 N N . THR A 1 84 ? -12.012 3.991 19.144 1.00 90.50 84 THR A N 1
ATOM 615 C CA . THR A 1 84 ? -13.232 3.232 18.804 1.00 90.50 84 THR A CA 1
ATOM 616 C C . THR A 1 84 ? -13.464 2.058 19.748 1.00 90.50 84 THR A C 1
ATOM 618 O O . THR A 1 84 ? -14.596 1.842 20.170 1.00 90.50 84 THR A O 1
ATOM 621 N N . THR A 1 85 ? -12.400 1.386 20.193 1.00 88.69 85 THR A N 1
ATOM 622 C CA . THR A 1 85 ? -12.468 0.292 21.186 1.00 88.69 85 THR A CA 1
ATOM 623 C C . THR A 1 85 ? -13.078 0.708 22.530 1.00 88.69 85 THR A C 1
ATOM 625 O O . THR A 1 85 ? -13.502 -0.146 23.308 1.00 88.69 85 THR A O 1
ATOM 628 N N . ARG A 1 86 ? -13.142 2.016 22.818 1.00 91.31 86 ARG A N 1
ATOM 629 C CA . ARG A 1 86 ? -13.728 2.574 24.047 1.00 91.31 86 ARG A CA 1
ATOM 630 C C . ARG A 1 86 ? -15.226 2.858 23.937 1.00 91.31 86 ARG A C 1
ATOM 632 O O . ARG A 1 86 ? -15.837 3.175 24.951 1.00 91.31 86 ARG A O 1
ATOM 639 N N . LEU A 1 87 ? -15.807 2.781 22.740 1.00 87.31 87 LEU A N 1
ATOM 640 C CA . LEU A 1 87 ? -17.212 3.115 22.475 1.00 87.31 87 LEU A CA 1
ATOM 641 C C . LEU A 1 87 ? -18.173 1.936 22.716 1.00 87.31 87 LEU A C 1
ATOM 643 O O . LEU A 1 87 ? -19.173 1.839 22.017 1.00 87.31 87 LEU A O 1
ATOM 647 N N . GLN A 1 88 ? -17.872 1.043 23.666 1.00 73.88 88 GLN A N 1
ATOM 648 C CA . GLN A 1 88 ? -18.651 -0.183 23.912 1.00 73.88 88 GLN A CA 1
ATOM 649 C C . GLN A 1 88 ? -20.125 0.076 24.238 1.00 73.88 88 GLN A C 1
ATOM 651 O O . GLN A 1 88 ? -20.400 0.953 25.089 1.00 73.88 88 GLN A O 1
#

Radius of gyration: 19.26 Å; Cα co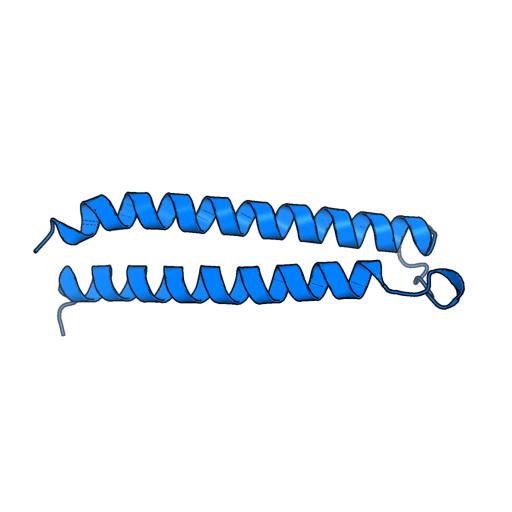ntacts (8 Å, |Δi|>4): 53; chains: 1; bounding box: 48×20×51 Å

Secondary structure (DSSP, 8-state):
-PPPHHHHHHHHHHHHHHHHHHHHHHHHHHHHHTTS-GGG-----SSSPPPHHHHHHHHHHHHHHHHHHHHHHHHHHHHHHHHHTT--

pLDDT: mean 92.33, std 7.74, range [51.84, 98.31]

Foldseek 3Di:
DDQDLVNVLVVLVVVLVVLVVVLVVLVVVLVVLVPDDQVPDDDDPPDPDDRSVRVSVVVSVVSVVVSVVSVVVSVVSVVVSVVSVVRD

Sequence (88 aa):
MSTTPADLDQQLAAIREQLTEVRRAAIELSRDYRRLPIGQLGVDTLGDPLTPSVALSNACDGLDGFIGALALADDAASIAQTYTTRLQ

Solvent-accessible surface area (backbone atoms only — not comparable to full-atom values): 5059 Å² total; per-residue (Å²): 134,84,84,48,52,64,59,53,40,52,50,52,52,52,52,46,53,50,44,51,51,52,39,52,53,46,52,52,50,41,54,54,60,76,65,58,62,57,94,76,50,83,61,73,72,77,79,71,83,56,51,41,65,55,51,50,48,53,51,44,52,51,40,54,52,50,46,49,51,42,51,55,50,43,53,52,49,52,56,49,47,70,54,46,72,70,55,116